Protein AF-A0A1B6VWS4-F1 (afdb_monomer)

Sequence (147 aa):
MNTEEIAEIVDIEDKIDDSGIVDRYDLFVSKSLGFIEKCLIPLSREQEYLKETVQYLRAYRQKAVDGEQLKLYAIEFNKKLLDIPNKQEKAIAKFIYWFVNEDFLNGITPEWQQDSSLSYMLDALYEVCDDLSLCKKFCDFLLSEQS

Structure (mmCIF, N/CA/C/O backbone):
data_AF-A0A1B6VWS4-F1
#
_entry.id   AF-A0A1B6VWS4-F1
#
loop_
_atom_site.group_PDB
_atom_site.id
_atom_site.type_symbol
_atom_site.label_atom_id
_atom_site.label_alt_id
_atom_site.label_comp_id
_atom_site.label_asym_id
_atom_site.label_entity_id
_atom_site.label_seq_id
_atom_site.pdbx_PDB_ins_code
_atom_site.Cartn_x
_atom_site.Cartn_y
_atom_site.Cartn_z
_atom_site.occupancy
_atom_site.B_iso_or_equiv
_atom_site.auth_seq_id
_atom_site.auth_comp_id
_atom_site.auth_asym_id
_atom_site.auth_atom_id
_atom_site.pdbx_PDB_model_num
ATOM 1 N N . MET A 1 1 ? -5.735 1.134 18.612 1.00 88.19 1 MET A N 1
ATOM 2 C CA . MET A 1 1 ? -5.852 -0.331 18.636 1.00 88.19 1 MET A CA 1
ATOM 3 C C . MET A 1 1 ? -5.933 -0.862 20.054 1.00 88.19 1 MET A C 1
ATOM 5 O O . MET A 1 1 ? -5.041 -0.610 20.862 1.00 88.19 1 MET A O 1
ATOM 9 N N . ASN A 1 2 ? -7.017 -1.563 20.354 1.00 92.12 2 ASN A N 1
ATOM 10 C CA . ASN A 1 2 ? -7.184 -2.405 21.533 1.00 92.12 2 ASN A CA 1
ATOM 11 C C . ASN A 1 2 ? -6.687 -3.841 21.250 1.00 92.12 2 ASN A C 1
ATOM 13 O O . ASN A 1 2 ? -6.274 -4.157 20.137 1.00 92.12 2 ASN A O 1
ATOM 17 N N . THR A 1 3 ? -6.714 -4.718 22.255 1.00 93.38 3 THR A N 1
ATOM 18 C CA . THR A 1 3 ? -6.219 -6.101 22.128 1.00 93.38 3 THR A CA 1
ATOM 19 C C . THR A 1 3 ? -6.978 -6.936 21.092 1.00 93.38 3 THR A C 1
ATOM 21 O O . THR A 1 3 ? -6.357 -7.749 20.417 1.00 93.38 3 THR A O 1
ATOM 24 N N . GLU A 1 4 ? -8.289 -6.737 20.946 1.00 95.00 4 GLU A N 1
ATOM 25 C CA . GLU A 1 4 ? -9.105 -7.451 19.954 1.00 95.00 4 GLU A CA 1
ATOM 26 C C . GLU A 1 4 ? -8.748 -7.001 18.533 1.00 95.00 4 GLU A C 1
ATOM 28 O O . GLU A 1 4 ? -8.589 -7.831 17.645 1.00 95.00 4 GLU A O 1
ATOM 33 N N . GLU A 1 5 ? -8.538 -5.697 18.331 1.00 95.56 5 GLU A N 1
ATOM 34 C CA . GLU A 1 5 ? -8.117 -5.157 17.035 1.00 95.56 5 GLU A CA 1
ATOM 35 C C . GLU A 1 5 ? -6.713 -5.630 16.642 1.00 95.56 5 GLU A C 1
ATOM 37 O O . GLU A 1 5 ? -6.473 -5.925 15.477 1.00 95.56 5 GLU A O 1
ATOM 42 N N . ILE A 1 6 ? -5.793 -5.737 17.609 1.00 94.44 6 ILE A N 1
ATOM 43 C CA . ILE A 1 6 ? -4.450 -6.289 17.371 1.00 94.44 6 ILE A CA 1
ATOM 44 C C . ILE A 1 6 ? -4.551 -7.752 16.928 1.00 94.44 6 ILE A C 1
ATOM 46 O O . ILE A 1 6 ? -3.895 -8.135 15.965 1.00 94.44 6 ILE A O 1
ATOM 50 N N . ALA A 1 7 ? -5.385 -8.556 17.596 1.00 95.31 7 ALA A N 1
ATOM 51 C CA . ALA A 1 7 ? -5.600 -9.948 17.209 1.00 95.31 7 ALA A CA 1
ATOM 52 C C . ALA A 1 7 ? -6.198 -10.062 15.796 1.00 95.31 7 ALA A C 1
ATOM 54 O O . ALA A 1 7 ? -5.725 -10.868 15.004 1.00 95.31 7 ALA A O 1
ATOM 55 N N . GLU A 1 8 ? -7.167 -9.209 15.440 1.00 96.19 8 GLU A N 1
ATOM 56 C CA . GLU A 1 8 ? -7.714 -9.195 14.078 1.00 96.19 8 GLU A CA 1
ATOM 57 C C . GLU A 1 8 ? -6.684 -8.766 13.018 1.00 96.19 8 GLU A C 1
ATOM 59 O O . GLU A 1 8 ? -6.770 -9.247 11.890 1.00 96.19 8 GLU A O 1
ATOM 64 N N . ILE A 1 9 ? -5.724 -7.884 13.328 1.00 95.38 9 ILE A N 1
ATOM 65 C CA . ILE A 1 9 ? -4.631 -7.564 12.389 1.00 95.38 9 ILE A CA 1
ATOM 66 C C . ILE A 1 9 ? -3.746 -8.781 12.157 1.00 95.38 9 ILE A C 1
ATOM 68 O O . ILE A 1 9 ? -3.467 -9.079 11.000 1.00 95.38 9 ILE A O 1
ATOM 72 N N . VAL A 1 10 ? -3.361 -9.492 13.220 1.00 94.50 10 VAL A N 1
ATOM 73 C CA . VAL A 1 10 ? -2.562 -10.722 13.102 1.00 94.50 10 VAL A CA 1
ATOM 74 C C . VAL A 1 10 ? -3.308 -11.761 12.262 1.00 94.50 10 VAL A C 1
ATOM 76 O O . VAL A 1 10 ? -2.750 -12.288 11.310 1.00 94.50 10 VAL A O 1
ATOM 79 N N . ASP A 1 11 ? -4.608 -11.959 12.503 1.00 96.62 11 ASP A N 1
ATOM 80 C CA . ASP A 1 11 ? -5.430 -12.867 11.692 1.00 96.62 11 ASP A CA 1
ATOM 81 C C . ASP A 1 11 ? -5.524 -12.441 10.210 1.00 96.62 11 ASP A C 1
ATOM 83 O O . ASP A 1 11 ? -5.759 -13.273 9.331 1.00 96.62 11 ASP A O 1
ATOM 87 N N . ILE A 1 12 ? -5.442 -11.139 9.912 1.00 97.00 12 ILE A N 1
ATOM 88 C CA . ILE A 1 12 ? -5.424 -10.618 8.536 1.00 97.00 12 ILE A CA 1
ATOM 89 C C . ILE A 1 12 ? -4.056 -10.847 7.890 1.00 97.00 12 ILE A C 1
ATOM 91 O O . ILE A 1 12 ? -4.012 -11.228 6.720 1.00 97.00 12 ILE A O 1
ATOM 95 N N . GLU A 1 13 ? -2.982 -10.599 8.634 1.00 94.88 13 GLU A N 1
ATOM 96 C CA . GLU A 1 13 ? -1.593 -10.818 8.227 1.00 94.88 13 GLU A CA 1
ATOM 97 C C . GLU A 1 13 ? -1.381 -12.293 7.864 1.00 94.88 13 GLU A C 1
ATOM 99 O O . GLU A 1 13 ? -1.109 -12.592 6.700 1.00 94.88 13 GLU A O 1
ATOM 104 N N . ASP A 1 14 ? -1.716 -13.208 8.781 1.00 94.25 14 ASP A N 1
ATOM 105 C CA . ASP A 1 14 ? -1.630 -14.660 8.580 1.00 94.25 14 ASP A CA 1
ATOM 106 C C . ASP A 1 14 ? -2.412 -15.112 7.334 1.00 94.25 14 ASP A C 1
ATOM 108 O O . ASP A 1 14 ? -1.924 -15.897 6.526 1.00 94.25 14 ASP A O 1
ATOM 112 N N . LYS A 1 15 ? -3.623 -14.578 7.109 1.00 95.75 15 LYS A N 1
ATOM 113 C CA . LYS A 1 15 ? -4.421 -14.906 5.909 1.00 95.75 15 LYS A CA 1
ATOM 114 C C . LYS A 1 15 ? -3.763 -14.464 4.609 1.00 95.75 15 LYS A C 1
ATOM 116 O O . LYS A 1 15 ? -3.969 -15.113 3.582 1.00 95.75 15 LYS A O 1
ATOM 121 N N . ILE A 1 16 ? -3.078 -13.325 4.612 1.00 94.75 16 ILE A N 1
ATOM 122 C CA . ILE A 1 16 ? -2.379 -12.827 3.426 1.00 94.75 16 ILE A CA 1
ATOM 123 C C . ILE A 1 16 ? -1.161 -13.713 3.168 1.00 94.75 16 ILE A C 1
ATOM 125 O O . ILE A 1 16 ? -1.000 -14.172 2.034 1.00 94.75 16 ILE A O 1
ATOM 129 N N . ASP A 1 17 ? -0.377 -14.022 4.194 1.00 90.38 17 ASP A N 1
ATOM 130 C CA . ASP A 1 17 ? 0.831 -14.840 4.063 1.00 90.38 17 ASP A CA 1
ATOM 131 C C . ASP A 1 17 ? 0.501 -16.282 3.650 1.00 90.38 17 ASP A C 1
ATOM 133 O O . ASP A 1 17 ? 1.002 -16.768 2.631 1.00 90.38 17 ASP A O 1
ATOM 137 N N . ASP A 1 18 ? -0.466 -16.921 4.313 1.00 92.75 18 ASP A N 1
ATOM 138 C CA . ASP A 1 18 ? -0.905 -18.294 4.014 1.00 92.75 18 ASP A CA 1
ATOM 139 C C . ASP A 1 18 ? -1.549 -18.445 2.623 1.00 92.75 18 ASP A C 1
ATOM 141 O O . ASP A 1 18 ? -1.694 -19.555 2.100 1.00 92.75 18 ASP A O 1
ATOM 145 N N . SER A 1 19 ? -1.954 -17.343 1.984 1.00 92.62 19 SER A N 1
ATOM 146 C CA . SER A 1 19 ? -2.584 -17.383 0.658 1.00 92.62 19 SER A CA 1
ATOM 147 C C . SER A 1 19 ? -1.608 -17.604 -0.504 1.00 92.62 19 SER A C 1
ATOM 149 O O . SER A 1 19 ? -2.041 -17.794 -1.651 1.00 92.62 19 SER A O 1
ATOM 151 N N . GLY A 1 20 ? -0.299 -17.493 -0.256 1.00 90.62 20 GLY A N 1
ATOM 152 C CA . GLY A 1 20 ? 0.732 -17.508 -1.297 1.00 90.62 20 GLY A CA 1
ATOM 153 C C . GLY A 1 20 ? 0.635 -16.326 -2.274 1.00 90.62 20 GLY A C 1
ATOM 154 O O . GLY A 1 20 ? 1.093 -16.411 -3.420 1.00 90.62 20 GLY A O 1
ATOM 155 N N . ILE A 1 21 ? -0.042 -15.228 -1.907 1.00 91.75 21 ILE A N 1
ATOM 156 C CA . ILE A 1 21 ? -0.042 -13.998 -2.718 1.00 91.75 21 ILE A CA 1
ATOM 157 C C . ILE A 1 21 ? 1.311 -13.290 -2.646 1.00 91.75 21 ILE A C 1
ATOM 159 O O . ILE A 1 21 ? 1.765 -12.784 -3.669 1.00 91.75 21 ILE A O 1
ATOM 163 N N . VAL A 1 22 ? 1.968 -13.311 -1.482 1.00 89.38 22 VAL A N 1
ATOM 164 C CA . VAL A 1 22 ? 3.287 -12.700 -1.260 1.00 89.38 22 VAL A CA 1
ATOM 165 C C . VAL A 1 22 ? 4.363 -13.413 -2.089 1.00 89.38 22 VAL A C 1
ATOM 167 O O . VAL A 1 22 ? 5.164 -12.747 -2.742 1.00 89.38 22 VAL A O 1
ATOM 170 N N . ASP A 1 23 ? 4.282 -14.744 -2.214 1.00 88.31 23 ASP A N 1
ATOM 171 C CA . ASP A 1 23 ? 5.136 -15.541 -3.115 1.00 88.31 23 ASP A CA 1
ATOM 172 C C . ASP A 1 23 ? 4.966 -15.151 -4.592 1.00 88.31 23 ASP A C 1
ATOM 174 O O . ASP A 1 23 ? 5.889 -15.231 -5.406 1.00 88.31 23 ASP A O 1
ATOM 178 N N . ARG A 1 24 ? 3.764 -14.700 -4.964 1.00 91.38 24 ARG A N 1
ATOM 179 C CA . ARG A 1 24 ? 3.448 -14.159 -6.291 1.00 91.38 24 ARG A CA 1
ATOM 180 C C . ARG A 1 24 ? 3.655 -12.649 -6.283 1.00 91.38 24 ARG A C 1
ATOM 182 O O . ARG A 1 24 ? 2.740 -11.888 -6.597 1.00 91.38 24 ARG A O 1
ATOM 189 N N . TYR A 1 25 ? 4.873 -12.227 -5.955 1.00 91.31 25 TYR A N 1
ATOM 190 C CA . TYR A 1 25 ? 5.202 -10.841 -5.619 1.00 91.31 25 TYR A CA 1
ATOM 191 C C . TYR A 1 25 ? 4.754 -9.812 -6.671 1.00 91.31 25 TYR A C 1
ATOM 193 O O . TYR A 1 25 ? 4.196 -8.765 -6.346 1.00 91.31 25 TYR A O 1
ATOM 201 N N . ASP A 1 26 ? 4.900 -10.135 -7.958 1.00 92.06 26 ASP A N 1
ATOM 202 C CA . ASP A 1 26 ? 4.422 -9.285 -9.054 1.00 92.06 26 ASP A CA 1
ATOM 203 C C . ASP A 1 26 ? 2.906 -9.032 -8.996 1.00 92.06 26 ASP A C 1
ATOM 205 O O . ASP A 1 26 ? 2.440 -7.911 -9.234 1.00 92.06 26 ASP A O 1
ATOM 209 N N . LEU A 1 27 ? 2.132 -10.068 -8.663 1.00 94.19 27 LEU A N 1
ATOM 210 C CA . LEU A 1 27 ? 0.686 -9.982 -8.485 1.00 94.19 27 LEU A CA 1
ATOM 211 C C . LEU A 1 27 ? 0.337 -9.226 -7.199 1.00 94.19 27 LEU A C 1
ATOM 213 O O . LEU A 1 27 ? -0.560 -8.384 -7.235 1.00 94.19 27 LEU A O 1
ATOM 217 N N . PHE A 1 28 ? 1.057 -9.473 -6.101 1.00 94.50 28 PHE A N 1
ATOM 218 C CA . PHE A 1 28 ? 0.907 -8.737 -4.842 1.00 94.50 28 PHE A CA 1
ATOM 219 C C . PHE A 1 28 ? 1.099 -7.228 -5.037 1.00 94.50 28 PHE A C 1
ATOM 221 O O . PHE A 1 28 ? 0.219 -6.440 -4.678 1.00 94.50 28 PHE A O 1
ATOM 228 N N . VAL A 1 29 ? 2.196 -6.813 -5.679 1.00 95.12 29 VAL A N 1
ATOM 229 C CA . VAL A 1 29 ? 2.467 -5.401 -5.988 1.00 95.12 29 VAL A CA 1
ATOM 230 C C . VAL A 1 29 ? 1.386 -4.837 -6.906 1.00 95.12 29 VAL A C 1
ATOM 232 O O . VAL A 1 29 ? 0.833 -3.775 -6.622 1.00 95.12 29 VAL A O 1
ATOM 235 N N . SER A 1 30 ? 1.035 -5.544 -7.986 1.00 95.75 30 SER A N 1
ATOM 236 C CA . SER A 1 30 ? 0.004 -5.089 -8.930 1.00 95.75 30 SER A CA 1
ATOM 237 C C . SER A 1 30 ? -1.341 -4.849 -8.236 1.00 95.75 30 SER A C 1
ATOM 239 O O . SER A 1 30 ? -1.941 -3.776 -8.381 1.00 95.75 30 SER A O 1
ATOM 241 N N . LYS A 1 31 ? -1.791 -5.808 -7.417 1.00 96.56 31 LYS A N 1
ATOM 242 C CA . LYS A 1 31 ? -3.030 -5.681 -6.646 1.00 96.56 31 LYS A CA 1
ATOM 243 C C . LYS A 1 31 ? -2.930 -4.569 -5.607 1.00 96.56 31 LYS A C 1
ATOM 245 O O . LYS A 1 31 ? -3.878 -3.801 -5.478 1.00 96.56 31 LYS A O 1
ATOM 250 N N . SER A 1 32 ? -1.793 -4.403 -4.942 1.00 97.19 32 SER A N 1
ATOM 251 C CA . SER A 1 32 ? -1.594 -3.320 -3.974 1.00 97.19 32 SER A CA 1
ATOM 252 C C . SER A 1 32 ? -1.662 -1.932 -4.615 1.00 97.19 32 SER A C 1
ATOM 254 O O . SER A 1 32 ? -2.352 -1.051 -4.105 1.00 97.19 32 SER A O 1
ATOM 256 N N . LEU A 1 33 ? -1.052 -1.742 -5.789 1.00 97.50 33 LEU A N 1
ATOM 257 C CA . LEU A 1 33 ? -1.198 -0.506 -6.568 1.00 97.50 33 LEU A CA 1
ATOM 258 C C . LEU A 1 33 ? -2.655 -0.281 -7.004 1.00 97.50 33 LEU A C 1
ATOM 260 O O . LEU A 1 33 ? -3.158 0.840 -6.941 1.00 97.50 33 LEU A O 1
ATOM 264 N N . GLY A 1 34 ? -3.364 -1.344 -7.398 1.00 98.06 34 GLY A N 1
ATOM 265 C CA . GLY A 1 34 ? -4.798 -1.279 -7.694 1.00 98.06 34 GLY A CA 1
ATOM 266 C C . GLY A 1 34 ? -5.654 -0.917 -6.473 1.00 98.06 34 GLY A C 1
ATOM 267 O O . GLY A 1 34 ? -6.639 -0.187 -6.606 1.00 98.06 34 GLY A O 1
ATOM 268 N N . PHE A 1 35 ? -5.277 -1.388 -5.284 1.00 98.50 35 PHE A N 1
ATOM 269 C CA . PHE A 1 35 ? -5.927 -1.027 -4.029 1.00 98.50 35 PHE A CA 1
ATOM 270 C C . PHE A 1 35 ? -5.706 0.450 -3.700 1.00 98.50 35 PHE A C 1
ATOM 272 O O . PHE A 1 35 ? -6.674 1.137 -3.376 1.00 98.50 35 PHE A O 1
ATOM 279 N N . ILE A 1 36 ? -4.479 0.963 -3.859 1.00 98.31 36 ILE A N 1
ATOM 280 C CA . ILE A 1 36 ? -4.179 2.392 -3.688 1.00 98.31 36 ILE A CA 1
ATOM 281 C C . ILE A 1 36 ? -5.120 3.220 -4.568 1.00 98.31 36 ILE A C 1
ATOM 283 O O . ILE A 1 36 ? -5.836 4.079 -4.054 1.00 98.31 36 ILE A O 1
ATOM 287 N N . GLU A 1 37 ? -5.205 2.911 -5.863 1.00 97.88 37 GLU A N 1
ATOM 288 C CA . GLU A 1 37 ? -6.055 3.654 -6.802 1.00 97.88 37 GLU A CA 1
ATOM 289 C C . GLU A 1 37 ? -7.540 3.621 -6.457 1.00 97.88 37 GLU A C 1
ATOM 291 O O . GLU A 1 37 ? -8.220 4.645 -6.538 1.00 97.88 37 GLU A O 1
ATOM 296 N N . LYS A 1 38 ? -8.063 2.444 -6.105 1.00 97.94 38 LYS A N 1
ATOM 297 C CA . LYS A 1 38 ? -9.506 2.246 -5.914 1.00 97.94 38 LYS A CA 1
ATOM 298 C C . LYS A 1 38 ? -9.981 2.586 -4.504 1.00 97.94 38 LYS A C 1
ATOM 300 O O . LYS A 1 38 ? -11.172 2.839 -4.326 1.00 97.94 38 LYS A O 1
ATOM 305 N N . CYS A 1 39 ? -9.097 2.545 -3.508 1.00 98.25 39 CYS A N 1
ATOM 306 C CA . CYS A 1 39 ? -9.478 2.623 -2.098 1.00 98.25 39 CYS A CA 1
ATOM 307 C C . CYS A 1 39 ? -8.808 3.764 -1.337 1.00 98.25 39 CYS A C 1
ATOM 309 O O . CYS A 1 39 ? -9.478 4.349 -0.495 1.00 98.25 39 CYS A O 1
ATOM 311 N N . LEU A 1 40 ? -7.546 4.105 -1.621 1.00 98.00 40 LEU A N 1
ATOM 312 C CA . LEU A 1 40 ? -6.834 5.151 -0.873 1.00 98.00 40 LEU A CA 1
ATOM 313 C C . LEU A 1 40 ? -6.905 6.516 -1.556 1.00 98.00 40 LEU A C 1
ATOM 315 O O . LEU A 1 40 ? -7.216 7.506 -0.901 1.00 98.00 40 LEU A O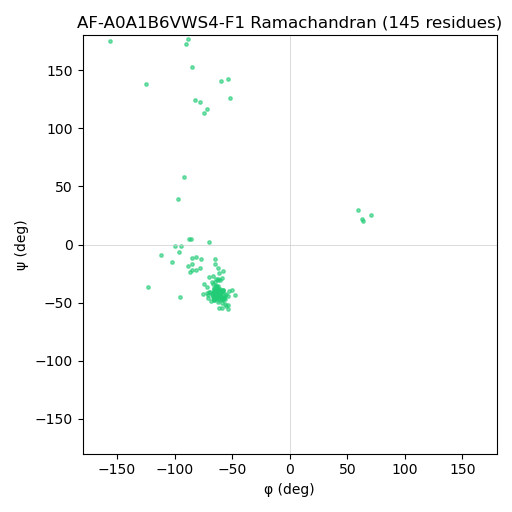 1
ATOM 319 N N . ILE A 1 41 ? -6.695 6.579 -2.875 1.00 97.44 41 ILE A N 1
ATOM 320 C CA . ILE A 1 41 ? -6.771 7.838 -3.634 1.00 97.44 41 ILE A CA 1
ATOM 321 C C . ILE A 1 41 ? -8.105 8.570 -3.409 1.00 97.44 41 ILE A C 1
ATOM 323 O O . ILE A 1 41 ? -8.055 9.771 -3.156 1.00 97.44 41 ILE A O 1
ATOM 327 N N . PRO A 1 42 ? -9.287 7.917 -3.425 1.00 97.94 42 PRO A N 1
ATOM 328 C CA . PRO A 1 42 ? -10.555 8.615 -3.189 1.00 97.94 42 PRO A CA 1
ATOM 329 C C . PRO A 1 42 ? -10.686 9.260 -1.801 1.00 97.94 42 PRO A C 1
ATOM 331 O O . PRO A 1 42 ? -11.524 10.142 -1.630 1.00 97.94 42 PRO A O 1
ATOM 334 N N . LEU A 1 43 ? -9.891 8.817 -0.821 1.00 97.06 43 LEU A N 1
ATOM 335 C CA . LEU A 1 43 ? -9.886 9.348 0.545 1.00 97.06 43 LEU A CA 1
ATOM 336 C C . LEU A 1 43 ? -8.923 10.530 0.712 1.00 97.06 43 LEU A C 1
ATOM 338 O O . LEU A 1 43 ? -9.058 11.293 1.664 1.00 97.06 43 LEU A O 1
ATOM 342 N N . SER A 1 44 ? -7.968 10.691 -0.205 1.00 95.88 44 SER A N 1
ATOM 343 C CA . SER A 1 44 ? -6.958 11.744 -0.144 1.00 95.88 44 SER A CA 1
ATOM 344 C C . SER A 1 44 ? -7.458 13.060 -0.747 1.00 95.88 44 SER A C 1
ATOM 346 O O . SER A 1 44 ? -8.299 13.101 -1.652 1.00 95.88 44 SER A O 1
ATOM 348 N N . ARG A 1 45 ? -6.894 14.162 -0.260 1.00 94.38 45 ARG A N 1
ATOM 349 C CA . ARG A 1 45 ? -6.980 15.511 -0.832 1.00 94.38 45 ARG A CA 1
ATOM 350 C C . ARG A 1 45 ? -5.985 15.714 -1.977 1.00 94.38 45 ARG A C 1
ATOM 352 O O . ARG A 1 45 ? -6.230 16.546 -2.841 1.00 94.38 45 ARG A O 1
ATOM 359 N N . GLU A 1 46 ? -4.920 14.919 -2.024 1.00 92.38 46 GLU A N 1
ATOM 360 C CA . GLU A 1 46 ? -3.828 14.980 -3.005 1.00 92.38 46 GLU A CA 1
ATOM 361 C C . GLU A 1 46 ? -4.038 13.967 -4.147 1.00 92.38 46 GLU A C 1
ATOM 363 O O . GLU A 1 46 ? -3.112 13.298 -4.606 1.00 92.38 46 GLU A O 1
ATOM 368 N N . GLN A 1 47 ? -5.285 13.805 -4.604 1.00 95.38 47 GLN A N 1
ATOM 369 C CA . GLN A 1 47 ? -5.660 12.702 -5.499 1.00 95.38 47 GLN A CA 1
ATOM 370 C C . GLN A 1 47 ? -4.870 12.676 -6.806 1.00 95.38 47 GLN A C 1
ATOM 372 O O . GLN A 1 47 ? -4.530 11.601 -7.290 1.00 95.38 47 GLN A O 1
ATOM 377 N N . GLU A 1 48 ? -4.618 13.841 -7.405 1.00 95.12 48 GLU A N 1
ATOM 378 C CA . GLU A 1 48 ? -3.862 13.941 -8.658 1.00 95.12 48 GLU A CA 1
ATOM 379 C C . GLU A 1 48 ? -2.416 13.500 -8.454 1.00 95.12 48 GLU A C 1
ATOM 381 O O . GLU A 1 48 ? -1.946 12.618 -9.170 1.00 95.12 48 GLU A O 1
ATOM 386 N N . TYR A 1 49 ? -1.766 14.003 -7.403 1.00 93.56 49 TYR A N 1
ATOM 387 C CA . TYR A 1 49 ? -0.411 13.601 -7.045 1.00 93.56 49 TYR A CA 1
ATOM 388 C C . TYR A 1 49 ? -0.311 12.090 -6.802 1.00 93.56 49 TYR A C 1
ATOM 390 O O . TYR A 1 49 ? 0.578 11.441 -7.345 1.00 93.56 49 TYR A O 1
ATOM 398 N N . LEU A 1 50 ? -1.250 11.494 -6.058 1.00 95.25 50 LEU A N 1
ATOM 399 C CA . LEU A 1 50 ? -1.228 10.049 -5.811 1.00 95.25 50 LEU A CA 1
ATOM 400 C C . LEU A 1 50 ? -1.501 9.220 -7.076 1.00 95.25 50 LEU A C 1
ATOM 402 O O . LEU A 1 50 ? -0.944 8.130 -7.223 1.00 95.25 50 LEU A O 1
ATOM 406 N N . LYS A 1 51 ? -2.327 9.713 -8.010 1.00 96.81 51 LYS A N 1
ATOM 407 C CA . LYS A 1 51 ? -2.526 9.058 -9.317 1.00 96.81 51 LYS A CA 1
ATOM 408 C C . LYS A 1 51 ? -1.230 9.064 -10.119 1.00 96.81 51 LYS A C 1
ATOM 410 O O . LYS A 1 51 ? -0.862 8.029 -10.671 1.00 96.81 51 LYS A O 1
ATOM 415 N N . GLU A 1 52 ? -0.532 10.196 -10.149 1.00 96.06 52 GLU A N 1
ATOM 416 C CA . GLU A 1 52 ? 0.784 10.310 -10.779 1.00 96.06 52 GLU A CA 1
ATOM 417 C C . GLU A 1 52 ? 1.799 9.377 -10.113 1.00 96.06 52 GLU A C 1
ATOM 419 O O . GLU A 1 52 ? 2.517 8.670 -10.818 1.00 96.06 52 GLU A O 1
ATOM 424 N N . THR A 1 53 ? 1.807 9.283 -8.777 1.00 95.88 53 THR A N 1
ATOM 425 C CA . THR A 1 53 ? 2.644 8.326 -8.039 1.00 95.88 53 THR A CA 1
ATOM 426 C C . THR A 1 53 ? 2.398 6.896 -8.507 1.00 95.88 53 THR A C 1
ATOM 428 O O . THR A 1 53 ? 3.342 6.205 -8.883 1.00 95.88 53 THR A O 1
ATOM 431 N N . VAL A 1 54 ? 1.145 6.430 -8.538 1.00 97.12 54 VAL A N 1
ATOM 432 C CA . VAL A 1 54 ? 0.851 5.049 -8.959 1.00 97.12 54 VAL A CA 1
ATOM 433 C C . VAL A 1 54 ? 1.235 4.811 -10.422 1.00 97.12 54 VAL A C 1
ATOM 435 O O . VAL A 1 54 ? 1.798 3.762 -10.747 1.00 97.12 54 VAL A O 1
ATOM 438 N N . GLN A 1 55 ? 0.981 5.773 -11.312 1.00 96.44 55 GLN A N 1
ATOM 439 C CA . GLN A 1 55 ? 1.402 5.682 -12.712 1.00 96.44 55 GLN A CA 1
ATOM 440 C C . GLN A 1 55 ? 2.925 5.592 -12.843 1.00 96.44 55 GLN A C 1
ATOM 442 O O . GLN A 1 55 ? 3.422 4.765 -13.607 1.00 96.44 55 GLN A O 1
ATOM 447 N N . TYR A 1 56 ? 3.659 6.385 -12.065 1.00 96.44 56 TYR A N 1
ATOM 448 C CA . TYR A 1 56 ? 5.117 6.377 -12.036 1.00 96.44 56 TYR A CA 1
ATOM 449 C C . TYR A 1 56 ? 5.670 5.023 -11.571 1.00 96.44 56 TYR A C 1
ATOM 451 O O . TYR A 1 56 ? 6.536 4.441 -12.224 1.00 96.44 56 TYR A O 1
ATOM 459 N N . LEU A 1 57 ? 5.104 4.462 -10.499 1.00 96.81 57 LEU A N 1
ATOM 460 C CA . LEU A 1 57 ? 5.469 3.137 -9.987 1.00 96.81 57 LEU A CA 1
ATOM 461 C C . LEU A 1 57 ? 5.196 2.025 -11.012 1.00 96.81 57 LEU A C 1
ATOM 463 O O . LEU A 1 57 ? 6.014 1.121 -11.193 1.00 96.81 57 LEU A O 1
ATOM 467 N N . ARG A 1 58 ? 4.081 2.108 -11.747 1.00 96.00 58 ARG A N 1
ATOM 468 C CA . ARG A 1 58 ? 3.796 1.190 -12.864 1.00 96.00 58 ARG A CA 1
ATOM 469 C C . ARG A 1 58 ? 4.782 1.355 -14.016 1.00 96.00 58 ARG A C 1
ATOM 471 O O . ARG A 1 58 ? 5.222 0.349 -14.567 1.00 96.00 58 ARG A O 1
ATOM 478 N N . ALA A 1 59 ? 5.140 2.587 -14.369 1.00 95.62 59 ALA A N 1
ATOM 479 C CA . ALA A 1 59 ? 6.109 2.865 -15.424 1.00 95.62 59 ALA A CA 1
ATOM 480 C C . ALA A 1 59 ? 7.493 2.290 -15.081 1.00 95.62 59 ALA A C 1
ATOM 482 O O . ALA A 1 59 ? 8.121 1.667 -15.939 1.00 95.62 59 ALA A O 1
ATOM 483 N N . TYR A 1 60 ? 7.925 2.401 -13.821 1.00 95.38 60 TYR A N 1
ATOM 484 C CA . TYR A 1 60 ? 9.136 1.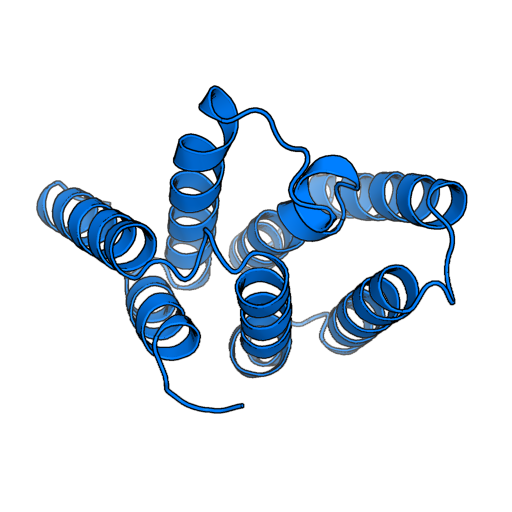737 -13.329 1.00 95.38 60 TYR A CA 1
ATOM 485 C C . TYR A 1 60 ? 9.058 0.216 -13.494 1.00 95.38 60 TYR A C 1
ATOM 487 O O . TYR A 1 60 ? 9.923 -0.394 -14.119 1.00 95.38 60 TYR A O 1
ATOM 495 N N . ARG A 1 61 ? 7.965 -0.401 -13.032 1.00 92.56 61 ARG A N 1
ATOM 496 C CA . ARG A 1 61 ? 7.732 -1.852 -13.164 1.00 92.56 61 ARG A CA 1
ATOM 497 C C . ARG A 1 61 ? 7.715 -2.324 -14.627 1.00 92.56 61 ARG A C 1
ATOM 499 O O . ARG A 1 61 ? 8.078 -3.460 -14.915 1.00 92.56 61 ARG A O 1
ATOM 506 N N . GLN A 1 62 ? 7.323 -1.453 -15.555 1.00 93.00 62 GLN A N 1
ATOM 507 C CA . GLN A 1 62 ? 7.338 -1.690 -17.004 1.00 93.00 62 GLN A CA 1
ATOM 508 C C . GLN A 1 62 ? 8.673 -1.323 -17.677 1.00 93.00 62 GLN A C 1
ATOM 510 O O . GLN A 1 62 ? 8.783 -1.424 -18.898 1.00 93.00 62 GLN A O 1
ATOM 515 N N . LYS A 1 63 ? 9.693 -0.927 -16.903 1.00 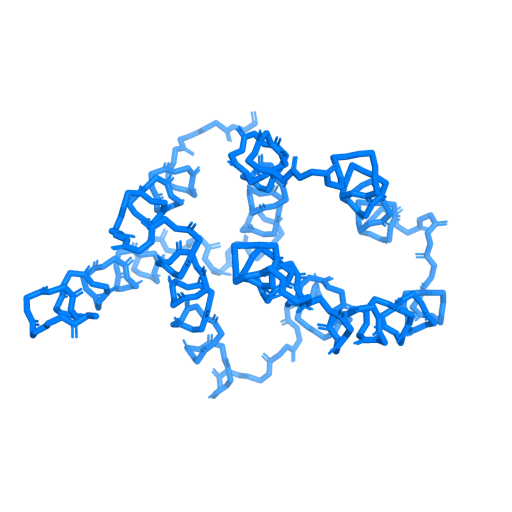92.50 63 LYS A N 1
ATOM 516 C CA . LYS A 1 63 ? 11.026 -0.498 -17.366 1.00 92.50 63 LYS A CA 1
ATOM 517 C C . LYS A 1 63 ? 11.015 0.761 -18.243 1.00 92.50 63 LYS A C 1
ATOM 519 O O . LYS A 1 63 ? 11.949 0.987 -19.007 1.00 92.50 63 LYS A O 1
ATOM 524 N N . ALA A 1 64 ? 9.967 1.576 -18.139 1.00 94.00 64 ALA A N 1
ATOM 525 C CA . ALA A 1 64 ? 9.893 2.896 -18.767 1.00 94.00 64 ALA A CA 1
ATOM 526 C C . ALA A 1 64 ? 10.550 3.995 -17.908 1.00 94.00 64 ALA A C 1
ATOM 528 O O . ALA A 1 64 ? 10.850 5.072 -18.416 1.00 94.00 64 ALA A O 1
ATOM 529 N N . VAL A 1 65 ? 10.772 3.709 -16.624 1.00 91.81 65 VAL A N 1
ATOM 530 C CA . VAL A 1 65 ? 11.525 4.518 -15.657 1.00 91.81 65 VAL A CA 1
ATOM 531 C C . VAL A 1 65 ? 12.612 3.622 -15.068 1.00 91.81 65 VAL A C 1
ATOM 533 O O . VAL A 1 65 ? 12.343 2.452 -14.784 1.00 91.81 65 VAL A O 1
ATOM 536 N N . ASP A 1 66 ? 13.827 4.137 -14.905 1.00 92.88 66 ASP A N 1
ATOM 537 C CA . ASP A 1 66 ? 14.939 3.376 -14.326 1.00 92.88 66 ASP A CA 1
ATOM 538 C C . ASP A 1 66 ? 15.043 3.522 -12.791 1.00 92.88 66 ASP A C 1
ATOM 540 O O . ASP A 1 66 ? 14.328 4.297 -12.150 1.00 92.88 66 ASP A O 1
ATOM 544 N N . GLY A 1 67 ? 15.932 2.735 -12.178 1.00 91.50 67 GLY A N 1
ATOM 545 C CA . GLY A 1 67 ? 16.134 2.732 -10.725 1.00 91.50 67 GLY A CA 1
ATOM 546 C C . GLY A 1 67 ? 16.729 4.023 -10.166 1.00 91.50 67 GLY A C 1
ATOM 547 O O . GLY A 1 67 ? 16.468 4.367 -9.014 1.00 91.50 67 GLY A O 1
ATOM 548 N N . GLU A 1 68 ? 17.501 4.773 -10.955 1.00 93.44 68 GLU A N 1
ATOM 549 C CA . GLU A 1 68 ? 18.051 6.060 -10.517 1.00 93.44 68 GLU A CA 1
ATOM 550 C C . GLU A 1 68 ? 16.939 7.107 -10.423 1.00 93.44 68 GLU A C 1
ATOM 552 O O . GLU A 1 68 ? 16.819 7.812 -9.417 1.00 93.44 68 GLU A O 1
ATOM 557 N N . GLN A 1 69 ? 16.060 7.136 -11.422 1.00 94.62 69 GLN A N 1
ATOM 558 C CA . GLN A 1 69 ? 14.870 7.973 -11.420 1.00 94.62 69 GLN A CA 1
ATOM 559 C C . GLN A 1 69 ? 13.937 7.621 -10.250 1.00 94.62 69 GLN A C 1
ATOM 561 O O . GLN A 1 69 ? 13.506 8.526 -9.531 1.00 94.62 69 GLN A O 1
ATOM 566 N N . LEU A 1 70 ? 13.701 6.329 -9.980 1.00 95.00 70 LEU A N 1
ATOM 567 C CA . LEU A 1 70 ? 12.904 5.900 -8.823 1.00 95.00 70 LEU A CA 1
ATOM 568 C C . LEU A 1 70 ? 13.526 6.346 -7.491 1.00 95.00 70 LEU A C 1
ATOM 570 O O . LEU A 1 70 ? 12.807 6.816 -6.611 1.00 95.00 70 LEU A O 1
ATOM 574 N N . LYS A 1 71 ? 14.853 6.267 -7.339 1.00 93.44 71 LYS A N 1
ATOM 575 C CA . LYS A 1 71 ? 15.551 6.740 -6.129 1.00 93.44 71 LYS A CA 1
ATOM 576 C C . LYS A 1 71 ? 15.374 8.234 -5.904 1.00 93.44 71 LYS A C 1
ATOM 578 O O . LYS A 1 71 ? 15.105 8.652 -4.778 1.00 93.44 71 LYS A O 1
ATOM 583 N N . LEU A 1 72 ? 15.508 9.038 -6.958 1.00 94.88 72 LEU A N 1
ATOM 584 C CA . LEU A 1 72 ? 15.271 10.481 -6.880 1.00 94.88 72 LEU A CA 1
ATOM 585 C C . LEU A 1 72 ? 13.822 10.773 -6.484 1.00 94.88 72 LEU A C 1
ATOM 587 O O . LEU A 1 72 ? 13.584 11.560 -5.565 1.00 94.88 72 LEU A O 1
ATOM 591 N N . TYR A 1 73 ? 12.872 10.068 -7.099 1.00 94.94 73 TYR A N 1
ATOM 592 C CA . TYR A 1 73 ? 11.459 10.175 -6.758 1.00 94.94 73 TYR A CA 1
ATOM 593 C C . TYR A 1 73 ? 11.188 9.809 -5.291 1.00 94.94 73 TYR A C 1
ATOM 595 O O . TYR A 1 73 ? 10.503 10.545 -4.583 1.00 94.94 73 TYR A O 1
ATOM 603 N N . ALA A 1 74 ? 11.775 8.719 -4.789 1.00 93.06 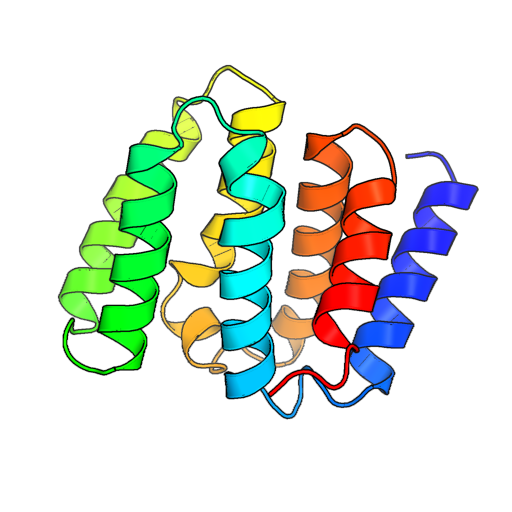74 ALA A N 1
ATOM 604 C CA . ALA A 1 74 ? 11.630 8.288 -3.401 1.00 93.06 74 ALA A CA 1
ATOM 605 C C . ALA A 1 74 ? 12.156 9.337 -2.405 1.00 93.06 74 ALA A C 1
ATOM 607 O O . ALA A 1 74 ? 11.544 9.568 -1.360 1.00 93.06 74 ALA A O 1
ATOM 608 N N . ILE A 1 75 ? 13.261 10.020 -2.725 1.00 92.88 75 ILE A N 1
ATOM 609 C CA . ILE A 1 75 ? 13.791 11.122 -1.905 1.00 92.88 75 ILE A CA 1
ATOM 610 C C . ILE A 1 75 ? 12.786 12.278 -1.836 1.00 92.88 75 ILE A C 1
ATOM 612 O O . ILE A 1 75 ? 12.548 12.823 -0.755 1.00 92.88 75 ILE A O 1
ATOM 616 N N . GLU A 1 76 ? 12.197 12.667 -2.965 1.00 92.81 76 GLU A N 1
ATOM 617 C CA . GLU A 1 76 ? 11.194 13.736 -3.015 1.00 92.81 76 GLU A CA 1
ATOM 618 C C . GLU A 1 76 ? 9.906 13.350 -2.284 1.00 92.81 76 GLU A C 1
ATOM 620 O O . GLU A 1 76 ? 9.382 14.143 -1.498 1.00 92.81 76 GLU A O 1
ATOM 625 N N . PHE A 1 77 ? 9.444 12.114 -2.476 1.00 93.06 77 PHE A N 1
ATOM 626 C CA . PHE A 1 77 ? 8.295 11.554 -1.773 1.00 93.06 77 PHE A CA 1
ATOM 627 C C . PHE A 1 77 ? 8.499 11.595 -0.250 1.00 93.06 77 PHE A C 1
ATOM 629 O O . PHE A 1 77 ? 7.630 12.068 0.482 1.00 93.06 77 PHE A O 1
ATOM 636 N N . ASN A 1 78 ? 9.678 11.192 0.234 1.00 88.88 78 ASN A N 1
ATOM 637 C CA . ASN A 1 78 ? 10.011 11.204 1.661 1.00 88.88 78 ASN A CA 1
ATOM 638 C C . ASN A 1 78 ? 10.067 12.603 2.261 1.00 88.88 78 ASN A C 1
ATOM 640 O O . ASN A 1 78 ? 9.594 12.806 3.379 1.00 88.88 78 ASN A O 1
ATOM 644 N N . LYS A 1 79 ? 10.613 13.578 1.527 1.00 89.25 79 LYS A N 1
ATOM 645 C CA . LYS A 1 79 ? 10.592 14.980 1.962 1.00 89.25 79 LYS A CA 1
ATOM 646 C C . LYS A 1 79 ? 9.157 15.455 2.159 1.00 89.25 79 LYS A C 1
ATOM 648 O O . LYS A 1 79 ? 8.846 15.991 3.215 1.00 89.25 79 LYS A O 1
ATOM 653 N N . LYS A 1 80 ? 8.276 15.176 1.192 1.00 87.12 80 LYS A N 1
ATOM 654 C CA . LYS A 1 80 ? 6.852 15.516 1.306 1.00 87.12 80 LYS A CA 1
ATOM 655 C C . LYS A 1 80 ? 6.199 14.838 2.509 1.00 87.12 80 LYS A C 1
ATOM 657 O O . LYS A 1 80 ? 5.461 15.509 3.216 1.00 87.12 80 LYS A O 1
ATOM 662 N N . LEU A 1 81 ? 6.498 13.561 2.778 1.00 81.94 81 LEU A N 1
ATOM 663 C CA . LEU A 1 81 ? 5.932 12.800 3.904 1.00 81.94 81 LEU A CA 1
ATOM 664 C C . LEU A 1 81 ? 6.214 13.455 5.267 1.00 81.94 81 LEU A C 1
ATOM 666 O O . LEU A 1 81 ? 5.336 13.471 6.134 1.00 81.94 81 LEU A O 1
ATOM 670 N N . LEU A 1 82 ? 7.414 14.015 5.457 1.00 78.81 82 LEU A N 1
ATOM 671 C CA . LEU A 1 82 ? 7.802 14.691 6.702 1.00 78.81 82 LEU A CA 1
ATOM 672 C C . LEU A 1 82 ? 6.961 15.943 6.986 1.00 78.81 82 LEU A C 1
ATOM 674 O O . LEU A 1 82 ? 6.709 16.246 8.153 1.00 78.81 82 LEU A O 1
ATOM 678 N N . ASP A 1 83 ? 6.484 16.608 5.935 1.00 86.88 83 ASP A N 1
ATOM 679 C CA . ASP A 1 83 ? 5.765 17.878 6.023 1.00 86.88 83 ASP A CA 1
ATOM 680 C C . ASP A 1 83 ? 4.236 17.716 6.067 1.00 86.88 83 ASP A C 1
ATOM 682 O O . ASP A 1 83 ? 3.531 18.716 6.186 1.00 86.88 83 ASP A O 1
ATOM 686 N N . ILE A 1 84 ? 3.694 16.490 6.001 1.00 88.44 84 ILE A N 1
ATOM 687 C CA . ILE A 1 84 ? 2.240 16.251 6.019 1.00 88.44 84 ILE A CA 1
ATOM 688 C C . ILE A 1 84 ? 1.679 16.451 7.440 1.00 88.44 84 ILE A C 1
ATOM 690 O O . ILE A 1 84 ? 1.936 15.625 8.324 1.00 88.44 84 ILE A O 1
ATOM 694 N N . PRO A 1 85 ? 0.842 17.482 7.684 1.00 85.94 85 PRO A N 1
ATOM 695 C CA . PRO A 1 85 ? 0.278 17.729 9.010 1.00 85.94 85 PRO A CA 1
ATOM 696 C C . PRO A 1 85 ? -0.989 16.902 9.276 1.00 85.94 85 PRO A C 1
ATOM 698 O O . PRO A 1 85 ? -1.376 16.697 10.425 1.00 85.94 85 PRO A O 1
ATOM 701 N N . ASN A 1 86 ? -1.674 16.450 8.222 1.00 94.69 86 ASN A N 1
ATOM 702 C CA . ASN A 1 86 ? -2.910 15.688 8.334 1.00 94.69 86 ASN A CA 1
ATOM 703 C C . ASN A 1 86 ? -2.607 14.202 8.608 1.00 94.69 86 ASN A C 1
ATOM 705 O O . ASN A 1 86 ? -1.905 13.564 7.828 1.00 94.69 86 ASN A O 1
ATOM 709 N N . LYS A 1 87 ? -3.163 13.647 9.697 1.00 93.56 87 LYS A N 1
ATOM 710 C CA . LYS A 1 87 ? -2.938 12.245 10.107 1.00 93.56 87 LYS A CA 1
ATOM 711 C C . LYS A 1 87 ? -3.333 11.247 9.011 1.00 93.56 87 LYS A C 1
ATOM 713 O O . LYS A 1 87 ? -2.556 10.344 8.730 1.00 93.56 87 LYS A O 1
ATOM 718 N N . GLN A 1 88 ? -4.492 11.435 8.380 1.00 95.88 88 GLN A N 1
ATOM 719 C CA . GLN A 1 88 ? -4.996 10.536 7.340 1.00 95.88 88 GLN A CA 1
ATOM 720 C C . GLN A 1 88 ? -4.101 10.559 6.094 1.00 95.88 88 GLN A C 1
ATOM 722 O O . GLN A 1 88 ? -3.694 9.505 5.619 1.00 95.88 88 GLN A O 1
ATOM 727 N N . GLU A 1 89 ? -3.718 11.742 5.611 1.00 95.81 89 GLU A N 1
ATOM 728 C CA . GLU A 1 89 ? -2.787 11.865 4.477 1.00 95.81 89 GLU A CA 1
ATOM 729 C C . GLU A 1 89 ? -1.425 11.240 4.792 1.00 95.81 89 GLU A C 1
ATOM 731 O O . GLU A 1 89 ? -0.825 10.568 3.954 1.00 95.81 89 GLU A O 1
ATOM 736 N N . LYS A 1 90 ? -0.940 11.419 6.025 1.00 95.62 90 LYS A N 1
ATOM 737 C CA . LYS A 1 90 ? 0.325 10.834 6.467 1.00 95.62 90 LYS A CA 1
ATOM 738 C C . LYS A 1 90 ? 0.251 9.308 6.504 1.00 95.62 90 LYS A C 1
ATOM 740 O O . LYS A 1 90 ? 1.207 8.659 6.095 1.00 95.62 90 LYS A O 1
ATOM 745 N N . ALA A 1 91 ? -0.868 8.745 6.951 1.00 96.44 91 ALA A N 1
ATOM 746 C CA . ALA A 1 91 ? -1.112 7.306 6.958 1.00 96.44 91 ALA A CA 1
ATOM 747 C C . ALA A 1 91 ? -1.192 6.725 5.532 1.00 96.44 91 ALA A C 1
ATOM 749 O O . ALA A 1 91 ? -0.527 5.733 5.233 1.00 96.44 91 ALA A O 1
ATOM 750 N N . ILE A 1 92 ? -1.889 7.401 4.608 1.00 97.19 92 ILE A N 1
ATOM 751 C CA . ILE A 1 92 ? -1.900 7.028 3.181 1.00 97.19 92 ILE A CA 1
ATOM 752 C C . ILE A 1 92 ? -0.472 7.052 2.611 1.00 97.19 92 ILE A C 1
ATOM 754 O O . ILE A 1 92 ? -0.047 6.102 1.953 1.00 97.19 92 ILE A O 1
ATOM 758 N N . ALA A 1 93 ? 0.298 8.105 2.897 1.00 95.00 93 ALA A N 1
A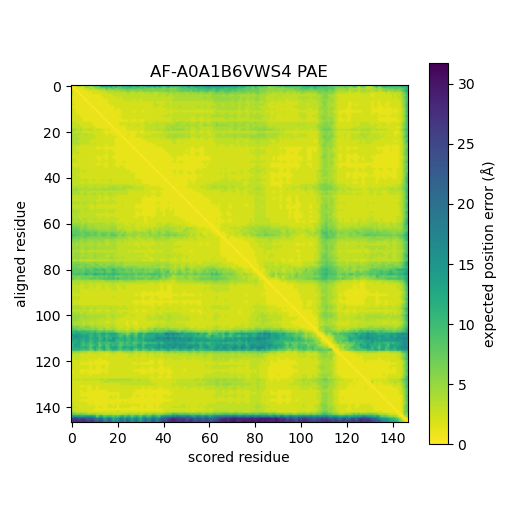TOM 759 C CA . ALA A 1 93 ? 1.678 8.219 2.436 1.00 95.00 93 ALA A CA 1
ATOM 760 C C . ALA A 1 93 ? 2.595 7.134 3.031 1.00 95.00 93 ALA A C 1
ATOM 762 O O . ALA A 1 93 ? 3.432 6.601 2.305 1.00 95.00 93 ALA A O 1
ATOM 763 N N . LYS A 1 94 ? 2.421 6.762 4.310 1.00 94.19 94 LYS A N 1
ATOM 764 C CA . LYS A 1 94 ? 3.137 5.638 4.946 1.00 94.19 94 LYS A CA 1
ATOM 765 C C . LYS A 1 94 ? 2.851 4.307 4.249 1.00 94.19 94 LYS A C 1
ATOM 767 O O . LYS A 1 94 ? 3.772 3.524 4.061 1.00 94.19 94 LYS A O 1
ATOM 772 N N . PHE A 1 95 ? 1.609 4.055 3.839 1.00 96.19 95 PHE A N 1
ATOM 773 C CA . PHE A 1 95 ? 1.285 2.844 3.084 1.00 96.19 95 PHE A CA 1
ATOM 774 C C . PHE A 1 95 ? 1.993 2.829 1.719 1.00 96.19 95 PHE A C 1
ATOM 776 O O . PHE A 1 95 ? 2.596 1.833 1.328 1.00 96.19 95 PHE A O 1
ATOM 783 N N . ILE A 1 96 ? 1.960 3.956 1.002 1.00 95.81 96 ILE A N 1
ATOM 784 C CA . ILE A 1 96 ? 2.561 4.089 -0.335 1.00 95.81 96 ILE A CA 1
ATOM 785 C C . ILE A 1 96 ? 4.099 4.069 -0.282 1.00 95.81 96 ILE A C 1
ATOM 787 O O . ILE A 1 96 ? 4.734 3.631 -1.242 1.00 95.81 96 ILE A O 1
ATOM 791 N N . TYR A 1 97 ? 4.697 4.497 0.834 1.00 92.69 97 TYR A N 1
ATOM 792 C CA . TYR A 1 97 ? 6.147 4.566 1.042 1.00 92.69 97 TYR A CA 1
ATOM 793 C C . TYR A 1 97 ? 6.876 3.259 0.698 1.00 92.69 97 TYR A C 1
ATOM 795 O O . TYR A 1 97 ? 7.948 3.289 0.093 1.00 92.69 97 TYR A O 1
ATOM 803 N N . TRP A 1 98 ? 6.282 2.111 1.023 1.00 91.25 98 TRP A N 1
ATOM 804 C CA . TRP A 1 98 ? 6.868 0.811 0.705 1.00 91.25 98 TRP A CA 1
ATOM 805 C C . TRP A 1 98 ? 7.106 0.639 -0.794 1.00 91.25 98 TRP A C 1
ATOM 807 O O . TRP A 1 98 ? 8.163 0.182 -1.208 1.00 91.25 98 TRP A O 1
ATOM 817 N N . PHE A 1 99 ? 6.181 1.105 -1.630 1.00 93.81 99 PHE A N 1
ATOM 818 C CA . PHE A 1 99 ? 6.277 0.935 -3.076 1.00 93.81 99 PHE A CA 1
ATOM 819 C C . PHE A 1 99 ? 7.256 1.900 -3.741 1.00 93.81 99 PHE A C 1
ATOM 821 O O . PHE A 1 99 ? 7.702 1.614 -4.843 1.00 93.81 99 PHE A O 1
ATOM 828 N N . VAL A 1 100 ? 7.620 3.023 -3.113 1.00 93.25 100 VAL A N 1
ATOM 829 C CA . VAL A 1 100 ? 8.681 3.894 -3.657 1.00 93.25 100 VAL A CA 1
ATOM 830 C C . VAL A 1 100 ? 10.086 3.390 -3.305 1.00 93.25 100 VAL A C 1
ATOM 832 O O . VAL A 1 100 ? 11.066 3.885 -3.858 1.00 93.25 100 VAL A O 1
ATOM 835 N N . ASN A 1 101 ? 10.209 2.406 -2.408 1.00 90.62 101 ASN A N 1
ATOM 836 C CA . ASN A 1 101 ? 11.467 1.721 -2.137 1.00 90.62 101 ASN A CA 1
ATOM 837 C C . ASN A 1 101 ? 11.757 0.695 -3.249 1.00 90.62 101 ASN A C 1
ATOM 839 O O . ASN A 1 101 ? 10.960 -0.206 -3.490 1.00 90.62 101 ASN A O 1
ATOM 843 N N . GLU A 1 102 ? 12.909 0.829 -3.914 1.00 90.94 102 GLU A N 1
ATOM 844 C CA . GLU A 1 102 ? 13.303 -0.040 -5.032 1.00 90.94 102 GLU A CA 1
ATOM 845 C C . GLU A 1 102 ? 13.408 -1.524 -4.638 1.00 90.94 102 GLU A C 1
ATOM 847 O O . GLU A 1 102 ? 12.945 -2.387 -5.385 1.00 90.94 102 GLU A O 1
ATOM 852 N N . ASP A 1 103 ? 13.995 -1.829 -3.480 1.00 90.25 103 ASP A N 1
ATOM 853 C CA . ASP A 1 103 ? 14.206 -3.212 -3.041 1.00 90.25 103 ASP A CA 1
ATOM 854 C C . ASP A 1 103 ? 12.872 -3.888 -2.729 1.00 90.25 103 ASP A C 1
ATOM 856 O O . ASP A 1 103 ? 12.641 -5.020 -3.158 1.00 90.25 103 ASP A O 1
ATOM 860 N N . PHE A 1 104 ? 11.973 -3.170 -2.049 1.00 91.00 104 PHE A N 1
ATOM 861 C CA . PHE A 1 104 ? 10.615 -3.642 -1.809 1.00 91.00 104 PHE A CA 1
ATOM 862 C C . PHE A 1 104 ? 9.887 -3.837 -3.130 1.00 91.00 104 PHE A C 1
ATOM 864 O O . PHE A 1 104 ? 9.474 -4.941 -3.436 1.00 91.00 104 PHE A O 1
ATOM 871 N N . LEU A 1 105 ? 9.822 -2.826 -3.994 1.00 91.81 105 LEU A N 1
ATOM 872 C CA . LEU A 1 105 ? 9.065 -2.902 -5.247 1.00 91.81 105 LEU A CA 1
ATOM 873 C C . LEU A 1 105 ? 9.504 -4.051 -6.189 1.00 91.81 105 LEU A C 1
ATOM 875 O O . LEU A 1 105 ? 8.716 -4.502 -7.033 1.00 91.81 105 LEU A O 1
ATOM 879 N N . ASN A 1 106 ? 10.739 -4.537 -6.037 1.00 89.56 106 ASN A N 1
ATOM 880 C CA . ASN A 1 106 ? 11.303 -5.665 -6.779 1.00 89.56 106 ASN A CA 1
ATOM 881 C C . ASN A 1 106 ? 11.292 -7.008 -6.026 1.00 89.56 106 ASN A C 1
ATOM 883 O O . ASN A 1 106 ? 11.738 -8.004 -6.593 1.00 89.56 106 ASN A O 1
ATOM 887 N N . GLY A 1 107 ? 10.813 -7.063 -4.781 1.00 87.12 107 GLY A N 1
ATOM 888 C CA . GLY A 1 107 ? 10.797 -8.287 -3.972 1.00 87.12 107 GLY A CA 1
ATOM 889 C C . GLY A 1 107 ? 12.189 -8.740 -3.520 1.00 87.12 107 GLY A C 1
ATOM 890 O O . GLY A 1 107 ? 12.417 -9.926 -3.307 1.00 87.12 107 GLY A O 1
ATOM 891 N N . ILE A 1 108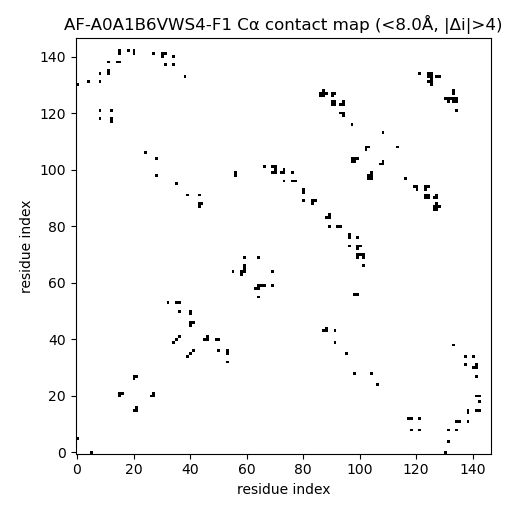 ? 13.138 -7.806 -3.415 1.00 85.00 108 ILE A N 1
ATOM 892 C CA . ILE A 1 108 ? 14.533 -8.051 -3.005 1.00 85.00 108 ILE A CA 1
ATOM 893 C C . ILE A 1 108 ? 14.716 -7.766 -1.501 1.00 85.00 108 ILE A C 1
ATOM 895 O O . ILE A 1 108 ? 15.769 -8.050 -0.929 1.00 85.00 108 ILE A O 1
ATOM 899 N N . THR A 1 109 ? 13.684 -7.238 -0.830 1.00 72.81 109 THR A N 1
ATOM 900 C CA . THR A 1 109 ? 13.668 -7.055 0.626 1.00 72.81 109 THR A CA 1
ATOM 901 C C . THR A 1 109 ? 14.020 -8.370 1.333 1.00 72.81 109 THR A C 1
ATOM 903 O O . THR A 1 109 ? 13.375 -9.383 1.055 1.00 72.81 109 THR A O 1
ATOM 906 N N . PRO A 1 110 ? 15.025 -8.385 2.233 1.00 66.69 110 PRO A N 1
ATOM 907 C CA . PRO A 1 110 ? 15.412 -9.589 2.962 1.00 66.69 110 PRO A CA 1
ATOM 908 C C . PRO A 1 110 ? 14.223 -10.232 3.685 1.00 66.69 110 PRO A C 1
ATOM 910 O O . PRO A 1 110 ? 13.422 -9.504 4.262 1.00 66.69 110 PRO A O 1
ATOM 913 N N . GLU A 1 111 ? 14.149 -11.568 3.724 1.00 62.81 111 GLU A N 1
ATOM 914 C CA . GLU A 1 111 ? 13.039 -12.320 4.352 1.00 62.81 111 GLU A CA 1
ATOM 915 C C . GLU A 1 111 ? 12.692 -11.805 5.760 1.00 62.81 111 GLU A C 1
ATOM 917 O O . GLU A 1 111 ? 11.538 -11.535 6.056 1.00 62.81 111 GLU A O 1
ATOM 922 N N . TRP A 1 112 ? 13.696 -11.523 6.599 1.00 63.78 112 TRP A N 1
ATOM 923 C CA . TRP A 1 112 ? 13.493 -11.006 7.962 1.00 63.78 112 TRP A CA 1
ATOM 924 C C . TRP A 1 112 ? 12.856 -9.602 8.044 1.00 63.78 112 TRP A C 1
ATOM 926 O O . TRP A 1 112 ? 12.477 -9.168 9.130 1.00 63.78 112 TRP A O 1
ATOM 936 N N . GLN A 1 113 ? 12.776 -8.869 6.931 1.00 65.75 113 GLN A N 1
ATOM 937 C CA . GLN A 1 113 ? 12.080 -7.583 6.812 1.00 65.75 113 GLN A CA 1
ATOM 938 C C . GLN A 1 113 ? 10.712 -7.715 6.127 1.00 65.75 113 GLN A C 1
ATOM 940 O O . GLN A 1 113 ? 9.920 -6.773 6.206 1.00 65.75 113 GLN A O 1
ATOM 945 N N . GLN A 1 114 ? 10.423 -8.840 5.464 1.00 62.94 114 GLN A N 1
ATOM 946 C CA . GLN A 1 114 ? 9.177 -9.031 4.718 1.00 62.94 114 GLN A CA 1
ATOM 947 C C . GLN A 1 114 ? 7.975 -9.123 5.662 1.00 62.94 114 GLN A C 1
ATOM 949 O O . GLN A 1 114 ? 7.057 -8.320 5.499 1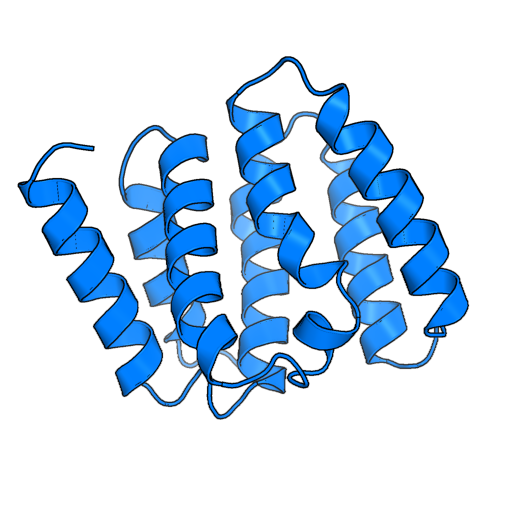.00 62.94 114 GLN A O 1
ATOM 954 N N . ASP A 1 115 ? 8.044 -9.945 6.714 1.00 61.53 115 ASP A N 1
ATOM 955 C CA . ASP A 1 115 ? 6.979 -10.050 7.729 1.00 61.53 115 ASP A CA 1
ATOM 956 C C . ASP A 1 115 ? 6.682 -8.676 8.353 1.00 61.53 115 ASP A C 1
ATOM 958 O O . ASP A 1 115 ? 5.548 -8.214 8.429 1.00 61.53 115 ASP A O 1
ATOM 962 N N . SER A 1 116 ? 7.732 -7.913 8.683 1.00 75.75 116 SER A N 1
ATOM 963 C CA . SER A 1 116 ? 7.542 -6.573 9.245 1.00 75.75 116 SER A CA 1
ATOM 964 C C . SER A 1 116 ? 6.834 -5.610 8.286 1.00 75.75 116 SER A C 1
ATOM 966 O O . SER A 1 116 ? 6.116 -4.716 8.731 1.00 75.75 116 SER A O 1
ATOM 968 N N . SER A 1 117 ? 7.016 -5.775 6.972 1.00 85.88 117 SER A N 1
ATOM 969 C CA . SER A 1 117 ? 6.475 -4.841 5.985 1.00 85.88 117 SER A CA 1
ATOM 970 C C . SER A 1 117 ? 4.955 -4.934 5.885 1.00 85.88 117 SER A C 1
ATOM 972 O O . SER A 1 117 ? 4.294 -3.894 5.851 1.00 85.88 117 SER A O 1
ATOM 974 N N . LEU A 1 118 ? 4.394 -6.147 5.927 1.00 90.50 118 LEU A N 1
ATOM 975 C CA . LEU A 1 118 ? 2.952 -6.351 5.884 1.00 90.50 118 LEU A CA 1
ATOM 976 C C . LEU A 1 118 ? 2.292 -5.804 7.152 1.00 90.50 118 LEU A C 1
ATOM 978 O O . LEU A 1 118 ? 1.338 -5.030 7.052 1.00 90.50 118 LEU A O 1
ATOM 982 N N . SER A 1 119 ? 2.869 -6.087 8.320 1.00 91.81 119 SER A N 1
ATOM 983 C CA . SER A 1 119 ? 2.409 -5.525 9.592 1.00 91.81 119 SER A CA 1
ATOM 984 C C . SER A 1 119 ? 2.385 -3.987 9.578 1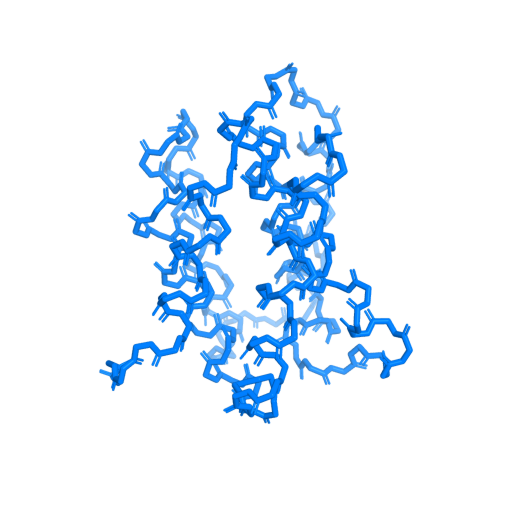.00 91.81 119 SER A C 1
ATOM 986 O O . SER A 1 119 ? 1.372 -3.364 9.905 1.00 91.81 119 SER A O 1
ATOM 988 N N . TYR A 1 120 ? 3.454 -3.337 9.095 1.00 92.25 120 TYR A N 1
ATOM 989 C CA . TYR A 1 120 ? 3.494 -1.872 8.962 1.00 92.25 120 TYR A CA 1
ATOM 990 C C . TYR A 1 120 ? 2.516 -1.328 7.916 1.00 92.25 120 TYR A C 1
ATOM 992 O O . TYR A 1 120 ? 1.992 -0.223 8.076 1.00 92.25 120 TYR A O 1
ATOM 1000 N N . MET A 1 121 ? 2.276 -2.064 6.831 1.00 95.31 121 MET A N 1
ATOM 1001 C CA . MET A 1 121 ? 1.261 -1.699 5.845 1.00 95.31 121 MET A CA 1
ATOM 1002 C C . MET A 1 121 ? -0.140 -1.749 6.464 1.00 95.31 121 MET A C 1
ATOM 1004 O O . MET A 1 121 ? -0.912 -0.809 6.280 1.00 95.31 121 MET A O 1
ATOM 1008 N N . LEU A 1 122 ? -0.464 -2.797 7.225 1.00 96.69 122 LEU A N 1
ATOM 1009 C CA . LEU A 1 122 ? -1.751 -2.930 7.912 1.00 96.69 122 LEU A CA 1
ATOM 1010 C C . LEU A 1 122 ? -1.933 -1.858 8.997 1.00 96.69 122 LEU A C 1
ATOM 1012 O O . LEU A 1 122 ? -3.006 -1.261 9.072 1.00 96.69 122 LEU A O 1
ATOM 1016 N N . ASP A 1 123 ? -0.890 -1.531 9.762 1.00 96.06 123 ASP A N 1
ATOM 1017 C CA . ASP A 1 123 ? -0.909 -0.412 10.718 1.00 96.06 123 ASP A CA 1
ATOM 1018 C C . ASP A 1 123 ? -1.187 0.927 10.015 1.00 96.06 123 ASP A C 1
ATOM 1020 O O . ASP A 1 123 ? -2.063 1.690 10.427 1.00 96.06 123 ASP A O 1
ATOM 1024 N N . ALA A 1 124 ? -0.525 1.184 8.881 1.00 96.50 124 ALA A N 1
ATOM 1025 C CA . ALA A 1 124 ? -0.788 2.380 8.089 1.00 96.50 124 ALA A CA 1
ATOM 1026 C C . ALA A 1 124 ? -2.243 2.432 7.592 1.00 96.50 124 ALA A C 1
ATOM 1028 O O . ALA A 1 124 ? -2.861 3.492 7.651 1.00 96.50 124 ALA A O 1
ATOM 1029 N N . LEU A 1 125 ? -2.822 1.311 7.144 1.00 98.06 125 LEU A N 1
ATOM 1030 C CA . LEU A 1 125 ? -4.232 1.252 6.737 1.00 98.06 125 LEU A CA 1
ATOM 1031 C C . LEU A 1 125 ? -5.192 1.492 7.903 1.00 98.06 125 LEU A C 1
ATOM 1033 O O . LEU A 1 125 ? -6.180 2.208 7.722 1.00 98.06 125 LEU A O 1
ATOM 1037 N N . TYR A 1 126 ? -4.891 0.947 9.084 1.00 97.94 126 TYR A N 1
ATOM 1038 C CA . TYR A 1 126 ? -5.652 1.223 10.298 1.00 97.94 126 TYR A CA 1
ATOM 1039 C C . TYR A 1 126 ? -5.644 2.723 10.605 1.00 97.94 126 TYR A C 1
ATOM 1041 O O . TYR A 1 126 ? -6.696 3.321 10.814 1.00 97.94 126 TYR A O 1
ATOM 1049 N N . GLU A 1 127 ? -4.479 3.375 10.551 1.00 97.12 127 GLU A N 1
ATOM 1050 C CA . GLU A 1 127 ? -4.343 4.807 10.846 1.00 97.12 127 GLU A CA 1
ATOM 1051 C C . GLU A 1 127 ? -5.141 5.728 9.898 1.00 97.12 127 GLU A C 1
ATOM 1053 O O . GLU A 1 127 ? -5.468 6.854 10.293 1.00 97.12 127 GLU A O 1
ATOM 1058 N N . VAL A 1 128 ? -5.458 5.291 8.669 1.00 97.00 128 VAL A N 1
ATOM 1059 C CA . VAL A 1 128 ? -6.231 6.085 7.689 1.00 97.00 128 VAL A CA 1
ATOM 1060 C C . VAL A 1 128 ? -7.675 6.305 8.150 1.00 97.00 128 VAL A C 1
ATOM 1062 O O . VAL A 1 128 ? -8.203 7.412 7.985 1.00 97.00 128 VAL A O 1
ATOM 1065 N N . CYS A 1 129 ? -8.315 5.275 8.708 1.00 94.62 129 CYS A N 1
ATOM 1066 C CA . CYS A 1 129 ? -9.716 5.310 9.151 1.00 94.62 129 CYS A CA 1
ATOM 1067 C C . CYS A 1 129 ? -9.884 5.237 10.676 1.00 94.62 129 CYS A C 1
ATOM 1069 O O . CYS A 1 129 ? -10.982 5.489 11.163 1.00 94.62 129 CYS A O 1
ATOM 1071 N N . ASP A 1 130 ? -8.804 4.968 11.413 1.00 95.62 130 ASP A N 1
ATOM 1072 C CA . ASP A 1 130 ? -8.811 4.645 12.847 1.00 95.62 130 ASP A CA 1
ATOM 1073 C C . ASP A 1 130 ? -9.657 3.389 13.158 1.00 95.62 130 ASP A C 1
ATOM 1075 O O . ASP A 1 130 ? -10.248 3.275 14.229 1.00 95.62 130 ASP A O 1
ATOM 1079 N N . ASP A 1 131 ? -9.735 2.459 12.196 1.00 96.44 131 ASP A N 1
ATOM 1080 C CA . ASP A 1 131 ? -10.454 1.185 12.285 1.00 96.44 131 ASP A CA 1
ATOM 1081 C C . ASP A 1 131 ? -9.886 0.132 11.305 1.00 96.44 131 ASP A C 1
ATOM 1083 O O . ASP A 1 131 ? -9.010 0.408 10.486 1.00 96.44 131 ASP A O 1
ATOM 1087 N N . LEU A 1 132 ? -10.404 -1.100 11.364 1.00 97.25 132 LEU A N 1
ATOM 1088 C CA . LEU A 1 132 ? -9.931 -2.231 10.550 1.00 97.25 132 LEU A CA 1
ATOM 1089 C C . LEU A 1 132 ? -10.567 -2.339 9.157 1.00 97.25 132 LEU A C 1
ATOM 1091 O O . LEU A 1 132 ? -10.324 -3.319 8.445 1.00 97.25 132 LEU A O 1
ATOM 1095 N N . SER A 1 133 ? -11.400 -1.381 8.747 1.00 97.69 133 SER A N 1
ATOM 1096 C CA . SER A 1 133 ? -12.165 -1.481 7.499 1.00 97.69 133 SER A CA 1
ATOM 1097 C C . SER A 1 133 ? -11.257 -1.580 6.272 1.00 97.69 133 SER A C 1
ATOM 1099 O O . SER A 1 133 ? -11.488 -2.420 5.397 1.00 97.69 133 SER A O 1
ATOM 1101 N N . LEU A 1 134 ? -10.190 -0.779 6.221 1.00 98.38 134 LEU A N 1
ATOM 1102 C CA . LEU A 1 134 ? -9.229 -0.806 5.122 1.00 98.38 134 LEU A CA 1
ATOM 1103 C C . LEU A 1 134 ? -8.314 -2.029 5.173 1.00 98.38 134 LEU A C 1
ATOM 1105 O O . LEU A 1 134 ? -8.006 -2.558 4.109 1.00 98.38 134 LEU A O 1
ATOM 1109 N N . CYS A 1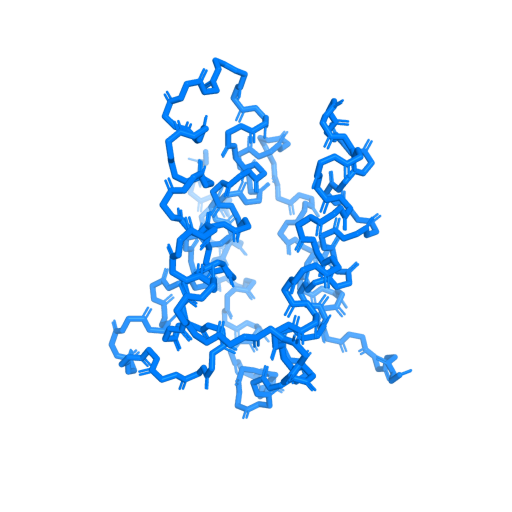 135 ? -7.952 -2.527 6.358 1.00 98.31 135 CYS A N 1
ATOM 1110 C CA . CYS A 1 135 ? -7.172 -3.761 6.508 1.00 98.31 135 CYS A CA 1
ATOM 1111 C C . CYS A 1 135 ? -7.937 -4.967 5.945 1.00 98.31 135 CYS A C 1
ATOM 1113 O O . CYS A 1 135 ? -7.425 -5.697 5.096 1.00 98.31 135 CYS A O 1
ATOM 1115 N N . LYS A 1 136 ? -9.207 -5.123 6.345 1.00 98.12 136 LYS A N 1
ATOM 1116 C CA . LYS A 1 136 ? -10.097 -6.190 5.853 1.00 98.12 136 LYS A CA 1
ATOM 1117 C C . LYS A 1 136 ? -10.297 -6.079 4.343 1.00 98.12 136 LYS A C 1
ATOM 1119 O O . LYS A 1 136 ? -10.118 -7.049 3.614 1.00 98.12 136 LYS A O 1
ATOM 1124 N N . LYS A 1 137 ? -10.569 -4.864 3.856 1.00 98.31 137 LYS A N 1
ATOM 1125 C CA . LYS A 1 137 ? -10.735 -4.608 2.423 1.00 98.31 137 LYS A CA 1
ATOM 1126 C C . LYS A 1 137 ? -9.461 -4.885 1.629 1.00 98.31 137 LYS A C 1
ATOM 1128 O O . LYS A 1 137 ? -9.562 -5.341 0.497 1.00 98.31 137 LYS A O 1
ATOM 1133 N N . PHE A 1 138 ? -8.286 -4.587 2.178 1.00 98.12 138 PHE A N 1
ATOM 1134 C CA . PHE A 1 138 ? -7.010 -4.867 1.527 1.00 98.12 138 PHE A CA 1
ATOM 1135 C C . PHE A 1 138 ? -6.787 -6.370 1.380 1.00 98.12 138 PHE A C 1
ATOM 1137 O O . PHE A 1 138 ? -6.515 -6.821 0.270 1.00 98.12 138 PHE A O 1
ATOM 1144 N N . CYS A 1 139 ? -7.016 -7.137 2.449 1.00 97.69 139 CYS A N 1
ATOM 1145 C CA . CYS A 1 139 ? -6.997 -8.599 2.419 1.00 97.69 139 CYS A CA 1
ATOM 1146 C C . CYS A 1 139 ? -7.935 -9.142 1.327 1.00 97.69 139 CYS A C 1
ATOM 1148 O O . CYS A 1 139 ? -7.481 -9.792 0.387 1.00 97.69 139 CYS A O 1
ATOM 1150 N N . ASP A 1 140 ? -9.217 -8.763 1.347 1.00 97.31 140 ASP A N 1
ATOM 1151 C CA . ASP A 1 140 ? -10.188 -9.191 0.330 1.00 97.31 140 ASP A CA 1
ATOM 1152 C C . ASP A 1 140 ? -9.755 -8.800 -1.095 1.00 97.31 140 ASP A C 1
ATOM 1154 O O . ASP A 1 140 ? -9.921 -9.561 -2.053 1.00 97.31 140 ASP A O 1
ATOM 1158 N N . PHE A 1 141 ? -9.177 -7.607 -1.259 1.00 97.00 141 PHE A N 1
ATOM 1159 C CA . PHE A 1 141 ? -8.696 -7.119 -2.548 1.00 97.00 141 PHE A CA 1
ATOM 1160 C C . PHE A 1 141 ? -7.536 -7.969 -3.080 1.00 97.00 141 PHE A C 1
ATOM 1162 O O . PHE A 1 141 ? -7.543 -8.342 -4.261 1.00 97.00 141 PHE A O 1
ATOM 1169 N N . LEU A 1 142 ? -6.569 -8.298 -2.218 1.00 96.62 142 LEU A N 1
ATOM 1170 C CA . LEU A 1 142 ? -5.433 -9.162 -2.540 1.00 96.62 142 LEU A CA 1
ATOM 1171 C C . LEU A 1 142 ? -5.887 -10.575 -2.922 1.00 96.62 142 LEU A C 1
ATOM 1173 O O . LEU A 1 142 ? -5.413 -11.120 -3.920 1.00 96.62 142 LEU A O 1
ATOM 1177 N N . LEU A 1 143 ? -6.834 -11.133 -2.169 1.00 95.38 143 LEU A N 1
ATOM 1178 C CA . LEU A 1 143 ? -7.280 -12.521 -2.316 1.00 95.38 143 LEU A CA 1
ATOM 1179 C C . LEU A 1 143 ? -8.362 -12.720 -3.385 1.00 95.38 143 LEU A C 1
ATOM 1181 O O . LEU A 1 143 ? -8.643 -13.850 -3.779 1.00 95.38 143 LEU A O 1
ATOM 1185 N N . SER A 1 144 ? -8.962 -11.642 -3.895 1.00 91.56 144 SER A N 1
ATOM 1186 C CA . SER A 1 144 ? -9.936 -11.726 -4.986 1.00 91.56 144 SER A CA 1
ATOM 1187 C C . SER A 1 144 ? -9.336 -12.356 -6.254 1.00 91.56 144 SER A C 1
ATOM 1189 O O . SER A 1 144 ? -8.217 -12.036 -6.656 1.00 91.56 144 SER A O 1
ATOM 1191 N N . GLU A 1 145 ? -10.097 -13.194 -6.961 1.00 70.00 145 GLU A N 1
ATOM 1192 C CA . GLU A 1 145 ? -9.624 -13.886 -8.177 1.00 70.00 145 GLU A CA 1
ATOM 1193 C C . GLU A 1 145 ? -9.420 -12.976 -9.407 1.00 70.00 145 GLU A C 1
ATOM 1195 O O . GLU A 1 145 ? -9.063 -13.454 -10.483 1.00 70.00 145 GLU A O 1
ATOM 1200 N N . GLN A 1 146 ? -9.636 -11.660 -9.304 1.00 52.59 146 GLN A N 1
ATOM 1201 C CA . GLN A 1 146 ? -9.568 -10.803 -10.488 1.00 52.59 146 GLN A CA 1
ATOM 1202 C C . GLN A 1 146 ? -8.124 -10.617 -10.981 1.00 52.59 146 GLN A C 1
ATOM 1204 O O . GLN A 1 146 ? -7.273 -10.069 -10.265 1.00 52.59 146 GLN A O 1
ATOM 1209 N N . SER A 1 147 ? -7.928 -11.127 -12.204 1.00 40.50 147 SER A N 1
ATOM 1210 C CA . SER A 1 147 ? -6.796 -10.990 -13.130 1.00 40.50 147 SER A CA 1
ATOM 1211 C C . SER A 1 147 ? -6.961 -9.749 -14.002 1.00 40.50 147 SER A C 1
ATOM 1213 O O . SER A 1 147 ? -8.123 -9.461 -14.372 1.00 40.50 147 SER A O 1
#

Mean predicted aligned error: 3.72 Å

Nearest PDB structures (foldseek):
  5vkc-assembly1_B  TM=2.961E-01  e=3.964E+00  Homo sapiens
  8g3y-assembly1_A  TM=2.877E-01  e=5.307E+00  Serratia sp. FS14
  6stj-assembly1_D  TM=2.947E-01  e=6.140E+00  Homo sapiens
  8av9-assembly1_A  TM=3.000E-01  e=9.512E+00  Homo sapiens

Solvent-accessible surface area (backbone atoms only — not comparable to full-atom values): 8171 Å² total; per-residue (Å²): 132,54,73,66,54,51,51,52,48,50,58,47,50,52,54,45,59,76,62,51,40,63,82,40,44,73,58,41,51,52,42,51,54,50,43,39,62,74,61,47,35,81,74,44,92,57,37,67,61,51,50,51,50,51,53,50,52,52,33,35,77,70,66,76,38,56,72,69,59,42,51,54,49,34,54,55,53,50,56,53,55,74,70,49,84,49,63,42,58,36,18,52,47,56,41,51,48,53,60,48,34,68,47,50,64,69,69,62,51,54,72,91,52,47,67,55,47,54,55,52,38,41,51,19,35,21,51,47,74,76,41,61,66,50,37,54,50,49,48,52,58,65,71,44,86,83,126

Secondary structure (DSSP, 8-state):
--HHHHHHHHHHHHHHHTTTTTTSHHHHHHHHHHHIIIIIGGG-S-HHHHHHHHHHHHHHHTTSS-HHHHHHHHHHHHHHHHT---HHHHHHHHHHHHHHSHHHHTT-S-HHHHHHHHHHHHHHHHHHHTSSHHHHHHHHHHHS---

Radius of gyration: 14.71 Å; Cα contacts (8 Å, |Δi|>4): 124; chains: 1; bounding box: 30×36×41 Å

Organism: NCBI:txid1795832

Foldseek 3Di:
DDPVQVVVLVVLLCLLVVLCLVVVVVLLLVLLLVCCLPPVLVLDPCNVVSVVLSVVLVCCVVVVDDPVRLVVVLVVLVVVLVVDPDQLVNLSSQLSSQSSDPCSVVVVPDPVCPSVNSSSNQVSQCSNPVHNPSSVVSSCSSNDPDD

pLDDT: mean 91.76, std 9.14, range [40.5, 98.5]